Protein AF-K7R8P2-F1 (afdb_monomer_lite)

Foldseek 3Di:
DKWKDDPRQIWDWPKWWDDVQATAKTKTKFAPCSQVVRQVCQVVQHWMWMQDPVGTGTHTNDDADKDKDKDADPPRMIIIIIHHPQKDKDQDDDLVVVQVSLCVLLVHNQDPQQSVVQQVVQFTDMDSMTMGHRGHNVVRVVSVVVVVVVVVVVVPD

Secondary structure (DSSP, 8-state):
--EEEETTEEEEEEEEEEETTEEEEEEEEE-HHHHHHHHHHHHHT-EEEEEETTEEEEEE--SS-EEEEEEEPGGG-EEEEEEETT-EEESS--HHHHHHHHHHHHTS---HHHHHHHHHHHBPEEESSEEEPPPPHHHHHHHHHHHHHHHHHTT--

Radius of gyration: 18.62 Å; chains: 1; bounding box: 53×27×51 Å

Organism: NCBI:txid751945

pLDDT: mean 92.87, std 9.66, range [42.19, 98.31]

Structure (mmCIF, N/CA/C/O backbone):
data_AF-K7R8P2-F1
#
_entry.id   AF-K7R8P2-F1
#
loop_
_atom_site.group_PDB
_atom_site.id
_atom_site.type_symbol
_atom_site.label_atom_id
_atom_site.label_alt_id
_atom_site.label_comp_id
_atom_site.label_asym_id
_atom_site.label_entity_id
_atom_site.label_seq_id
_atom_site.pdbx_PDB_ins_code
_atom_site.Cartn_x
_atom_site.Cartn_y
_atom_site.Cartn_z
_atom_site.occupancy
_atom_site.B_iso_or_equiv
_atom_site.auth_seq_id
_atom_site.auth_comp_id
_atom_site.auth_asym_id
_atom_site.auth_atom_id
_atom_site.pdbx_PDB_model_num
ATOM 1 N N . MET A 1 1 ? 6.643 3.111 16.478 1.00 84.44 1 MET A N 1
ATOM 2 C CA . MET A 1 1 ? 5.221 2.707 16.396 1.00 84.44 1 MET A CA 1
ATOM 3 C C . MET A 1 1 ? 4.530 3.629 15.404 1.00 84.44 1 MET A C 1
ATOM 5 O O . MET A 1 1 ? 4.782 4.823 15.483 1.00 84.44 1 MET A O 1
ATOM 9 N N . VAL A 1 2 ? 3.733 3.102 14.468 1.00 95.50 2 VAL A N 1
ATOM 10 C CA . VAL A 1 2 ? 2.968 3.920 13.507 1.00 95.50 2 VAL A CA 1
ATOM 11 C C . VAL A 1 2 ? 1.486 3.849 13.861 1.00 95.50 2 VAL A C 1
ATOM 13 O O . VAL A 1 2 ? 1.006 2.773 14.209 1.00 95.50 2 VAL A O 1
ATOM 16 N N . ARG A 1 3 ? 0.758 4.966 13.791 1.00 97.12 3 ARG A N 1
ATOM 17 C CA . ARG A 1 3 ? -0.696 5.009 14.040 1.00 97.12 3 ARG A CA 1
ATOM 18 C C . ARG A 1 3 ? -1.427 5.780 12.952 1.00 97.12 3 ARG A C 1
ATOM 20 O O . ARG A 1 3 ? -0.838 6.656 12.325 1.00 97.12 3 ARG A O 1
ATOM 27 N N . ALA A 1 4 ? -2.703 5.473 12.765 1.00 97.00 4 ALA A N 1
ATOM 28 C CA . ALA A 1 4 ? -3.612 6.221 11.909 1.00 97.00 4 ALA A CA 1
ATOM 29 C C . ALA A 1 4 ? -4.747 6.805 12.754 1.00 97.00 4 ALA A C 1
ATOM 31 O O . ALA A 1 4 ? -5.223 6.132 13.671 1.00 97.00 4 ALA A O 1
ATOM 32 N N . ARG A 1 5 ? -5.185 8.028 12.431 1.00 97.25 5 ARG A N 1
ATOM 33 C CA . ARG A 1 5 ? -6.321 8.692 13.081 1.00 97.25 5 ARG A CA 1
ATOM 34 C C . ARG A 1 5 ? -7.298 9.289 12.080 1.00 97.25 5 ARG A C 1
ATOM 36 O O . ARG A 1 5 ? -6.881 9.963 11.136 1.00 97.25 5 ARG A O 1
ATOM 43 N N . PHE A 1 6 ? -8.582 9.120 12.374 1.00 96.12 6 PHE A N 1
ATOM 44 C CA . PHE A 1 6 ? -9.694 9.835 11.750 1.00 96.12 6 PHE A CA 1
ATOM 45 C C . PHE A 1 6 ? -10.717 10.213 12.823 1.00 96.12 6 PHE A C 1
ATOM 47 O O . PHE A 1 6 ? -11.110 9.351 13.597 1.00 96.12 6 PHE A O 1
ATOM 54 N N . GLU A 1 7 ? -11.106 11.489 12.913 1.00 94.31 7 GLU A N 1
ATOM 55 C CA . GLU A 1 7 ? -12.133 11.970 13.865 1.00 94.31 7 GLU A CA 1
ATOM 56 C C . GLU A 1 7 ? -11.939 11.508 15.329 1.00 94.31 7 GLU A C 1
ATOM 58 O O . GLU A 1 7 ? -12.888 11.259 16.062 1.00 94.31 7 GLU A O 1
ATOM 63 N N . GLY A 1 8 ? -10.687 11.370 15.781 1.00 93.00 8 GLY A N 1
ATOM 64 C CA . GLY A 1 8 ? -10.384 10.894 17.141 1.00 93.00 8 GLY A CA 1
ATOM 65 C C . GLY A 1 8 ? -10.333 9.374 17.300 1.00 93.00 8 GLY A C 1
ATOM 66 O O . GLY A 1 8 ? -9.811 8.899 18.303 1.00 93.00 8 GLY A O 1
ATOM 67 N N . LEU A 1 9 ? -10.777 8.614 16.299 1.00 96.12 9 LEU A N 1
ATOM 68 C CA . LEU A 1 9 ? -10.566 7.174 16.229 1.00 96.12 9 LEU A CA 1
ATOM 69 C C . LEU A 1 9 ? -9.115 6.880 15.861 1.00 96.12 9 LEU A C 1
ATOM 71 O O . LEU A 1 9 ? -8.638 7.363 14.835 1.00 96.12 9 LEU A O 1
ATOM 75 N N . GLU A 1 10 ? -8.434 6.065 16.665 1.00 96.31 10 GLU A N 1
ATOM 76 C CA . GLU A 1 10 ? -7.029 5.705 16.465 1.00 96.31 10 GLU A CA 1
ATOM 77 C C . GLU A 1 10 ? -6.831 4.190 16.360 1.00 96.31 10 GLU A C 1
ATOM 79 O O . GLU A 1 10 ? -7.432 3.411 17.102 1.00 96.31 10 GLU A O 1
ATOM 84 N N . ALA A 1 11 ? -5.953 3.773 15.448 1.00 97.38 11 ALA A N 1
ATOM 85 C CA . ALA A 1 11 ? -5.530 2.384 15.293 1.00 97.38 11 ALA A CA 1
ATOM 86 C C . ALA A 1 11 ? -4.016 2.290 15.054 1.00 97.38 11 ALA A C 1
ATOM 88 O O . ALA A 1 11 ? -3.397 3.199 14.490 1.00 97.38 11 ALA A O 1
ATOM 89 N N . LEU A 1 12 ? -3.417 1.173 15.469 1.00 97.62 12 LEU A N 1
ATOM 90 C CA . LEU A 1 12 ? -2.031 0.835 15.162 1.00 97.62 12 LEU A CA 1
ATOM 91 C C . LEU A 1 12 ? -1.913 0.517 13.670 1.00 97.62 12 LEU A C 1
ATOM 93 O O . LEU A 1 12 ? -2.749 -0.192 13.121 1.00 97.62 12 LEU A O 1
ATOM 97 N N . VAL A 1 13 ? -0.866 1.010 13.017 1.00 97.69 13 VAL A N 1
ATOM 98 C CA . VAL A 1 13 ? -0.569 0.679 11.621 1.00 97.69 13 VAL A CA 1
ATOM 99 C C . VAL A 1 13 ? 0.460 -0.443 11.590 1.00 97.69 13 VAL A C 1
ATOM 101 O O . VAL A 1 13 ? 1.618 -0.249 11.960 1.00 97.69 13 VAL A O 1
ATOM 104 N N . GLU A 1 14 ? 0.040 -1.605 11.100 1.00 97.12 14 GLU A N 1
ATOM 105 C CA . GLU A 1 14 ? 0.925 -2.745 10.861 1.00 97.12 14 GLU A CA 1
ATOM 106 C C . GLU A 1 14 ? 1.793 -2.542 9.619 1.00 97.12 14 GLU A C 1
ATOM 108 O O . GLU A 1 14 ? 2.951 -2.958 9.614 1.00 97.12 14 GLU A O 1
ATOM 113 N N . ALA A 1 15 ? 1.238 -1.911 8.579 1.00 97.69 15 ALA A N 1
ATOM 114 C CA . ALA A 1 15 ? 1.948 -1.557 7.355 1.00 97.69 15 ALA A CA 1
ATOM 115 C C . ALA A 1 15 ? 1.207 -0.466 6.561 1.00 97.69 15 ALA A C 1
ATOM 117 O O . ALA A 1 15 ? -0.020 -0.366 6.638 1.00 97.69 15 ALA A O 1
ATOM 118 N N . TYR A 1 16 ? 1.938 0.334 5.781 1.00 97.31 16 TYR A N 1
ATOM 119 C CA . TYR A 1 16 ? 1.361 1.309 4.8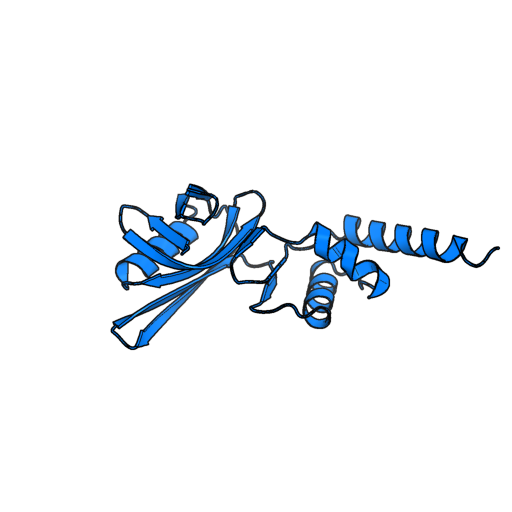46 1.00 97.31 16 TYR A CA 1
ATOM 120 C C . TYR A 1 16 ? 2.257 1.513 3.620 1.00 97.31 16 TYR A C 1
ATOM 122 O O . TYR A 1 16 ? 3.451 1.220 3.682 1.00 97.31 16 TYR A O 1
ATOM 130 N N . ALA A 1 17 ? 1.690 2.056 2.541 1.00 97.25 17 ALA A N 1
ATOM 131 C CA . ALA A 1 17 ? 2.457 2.568 1.406 1.00 97.25 17 ALA A CA 1
ATOM 132 C C . ALA A 1 17 ? 1.878 3.885 0.874 1.00 97.25 17 ALA A C 1
ATOM 134 O O . ALA A 1 17 ? 0.655 4.054 0.808 1.00 97.25 17 ALA A O 1
ATOM 135 N N . LEU A 1 18 ? 2.772 4.798 0.498 1.00 95.62 18 LEU A N 1
ATOM 136 C CA . LEU A 1 18 ? 2.497 6.119 -0.041 1.00 95.62 18 LEU A CA 1
ATOM 137 C C . LEU A 1 18 ? 3.086 6.256 -1.449 1.00 95.62 18 LEU A C 1
ATOM 139 O O . LEU A 1 18 ? 4.255 5.955 -1.674 1.00 95.62 18 LEU A O 1
ATOM 143 N N . GLU A 1 19 ? 2.292 6.785 -2.369 1.00 94.56 19 GLU A N 1
ATOM 144 C CA . GLU A 1 19 ? 2.750 7.253 -3.678 1.00 94.56 19 GLU A CA 1
ATOM 145 C C . GLU A 1 19 ? 2.619 8.773 -3.696 1.00 94.56 19 GLU A C 1
ATOM 147 O O . GLU A 1 19 ? 1.508 9.284 -3.597 1.00 94.56 19 GLU A O 1
ATOM 152 N N . GLU A 1 20 ? 3.738 9.500 -3.735 1.00 90.31 20 GLU A N 1
ATOM 153 C CA . GLU A 1 20 ? 3.738 10.975 -3.742 1.00 90.31 20 GLU A CA 1
ATOM 154 C C . GLU A 1 20 ? 2.869 11.591 -2.616 1.00 90.31 20 GLU A C 1
ATOM 156 O O . GLU A 1 20 ? 2.156 12.576 -2.793 1.00 90.31 20 GLU A O 1
ATOM 161 N N . GLY A 1 21 ? 2.884 10.974 -1.425 1.00 88.75 21 GLY A N 1
ATOM 162 C CA . GLY A 1 21 ? 2.076 11.391 -0.267 1.00 88.75 21 GLY A CA 1
ATOM 163 C C . GLY A 1 21 ? 0.635 10.856 -0.239 1.00 88.75 21 GLY A C 1
ATOM 164 O O . GLY A 1 21 ? -0.063 11.029 0.764 1.00 88.75 21 GLY A O 1
ATOM 165 N N . ARG A 1 22 ? 0.193 10.150 -1.285 1.00 93.25 22 ARG A N 1
ATOM 166 C CA . ARG A 1 22 ? -1.118 9.494 -1.371 1.00 93.25 22 ARG A CA 1
ATOM 167 C C . ARG A 1 22 ? -1.106 8.102 -0.747 1.00 93.25 22 ARG A C 1
ATOM 169 O O . ARG A 1 22 ? -0.279 7.273 -1.104 1.00 93.25 22 ARG A O 1
ATOM 176 N N . LEU A 1 23 ? -2.065 7.800 0.128 1.00 96.06 23 LEU A N 1
ATOM 177 C CA . LEU A 1 23 ? -2.169 6.504 0.810 1.00 96.06 23 LEU A CA 1
ATOM 178 C C . LEU A 1 23 ? -2.779 5.419 -0.075 1.00 96.06 23 LEU A C 1
ATOM 180 O O . LEU A 1 23 ? -4.003 5.302 -0.169 1.00 96.06 23 LEU A O 1
ATOM 184 N N . VAL A 1 24 ? -1.921 4.585 -0.666 1.00 96.88 24 VAL A N 1
ATOM 185 C CA . VAL A 1 24 ? -2.328 3.521 -1.598 1.00 96.88 24 VAL A CA 1
ATOM 186 C C . VAL A 1 24 ? -2.498 2.151 -0.937 1.00 96.88 24 VAL A C 1
ATOM 188 O O . VAL A 1 24 ? -3.213 1.299 -1.468 1.00 96.88 24 VAL A O 1
ATOM 191 N N . PHE A 1 25 ? -1.905 1.948 0.241 1.00 97.56 25 PHE A N 1
ATOM 192 C CA . PHE A 1 25 ? -2.073 0.745 1.057 1.00 97.56 25 PHE A CA 1
ATOM 193 C C . PHE A 1 25 ? -2.079 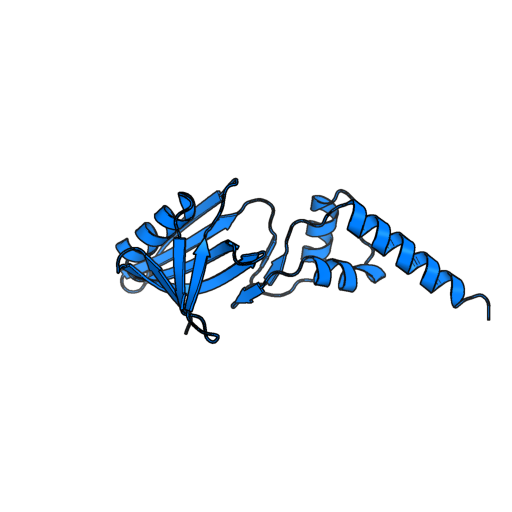1.080 2.540 1.00 97.56 25 PHE A C 1
ATOM 195 O O . PHE A 1 25 ? -1.283 1.898 3.003 1.00 97.56 25 PHE A O 1
ATOM 202 N N . LEU A 1 26 ? -2.947 0.406 3.287 1.00 97.31 26 LEU A N 1
ATOM 203 C CA . LEU A 1 26 ? -3.078 0.575 4.723 1.00 97.31 26 LEU A CA 1
ATOM 204 C C . LEU A 1 26 ? -3.469 -0.751 5.384 1.00 97.31 26 LEU A C 1
ATOM 206 O O . LEU A 1 26 ? -4.450 -1.376 4.995 1.00 97.31 26 LEU A O 1
ATOM 210 N N . SER A 1 27 ? -2.727 -1.151 6.412 1.00 97.88 27 SER A N 1
ATOM 211 C CA . SER A 1 27 ? -3.006 -2.309 7.263 1.00 97.88 27 SER A CA 1
ATOM 212 C C . SER A 1 27 ? -3.022 -1.862 8.724 1.00 97.88 27 SER A C 1
ATOM 214 O O . SER A 1 27 ? -2.025 -1.329 9.210 1.00 97.88 27 SER A O 1
ATOM 216 N N . LEU A 1 28 ? -4.140 -2.071 9.420 1.00 97.56 28 LEU A N 1
ATOM 217 C CA . LEU A 1 28 ? -4.434 -1.496 10.737 1.00 97.56 28 LEU A CA 1
ATOM 218 C C . LEU A 1 28 ? -4.881 -2.544 11.741 1.00 97.56 28 LEU A C 1
ATOM 220 O O . LEU A 1 28 ? -5.699 -3.391 11.399 1.00 97.56 28 LEU A O 1
ATOM 224 N N . VAL A 1 29 ? -4.459 -2.407 12.993 1.00 97.88 29 VAL A N 1
ATOM 225 C CA . VAL A 1 29 ? -4.965 -3.189 14.123 1.00 97.88 29 VAL A CA 1
ATOM 226 C C . VAL A 1 29 ? -5.485 -2.254 15.210 1.00 97.88 29 VAL A C 1
ATOM 228 O O . VAL A 1 29 ? -4.823 -1.288 15.586 1.00 97.88 29 VAL A O 1
ATOM 231 N N . GLY A 1 30 ? -6.679 -2.523 15.729 1.00 97.38 30 GLY A N 1
ATOM 232 C CA . GLY A 1 30 ? -7.265 -1.715 16.797 1.00 97.38 30 GLY A CA 1
ATOM 233 C C . GLY A 1 30 ? -8.702 -2.104 17.135 1.00 97.38 30 GLY A C 1
ATOM 234 O O . GLY A 1 30 ? -9.180 -3.144 16.672 1.00 97.38 30 GLY A O 1
ATOM 235 N N . PRO A 1 31 ? -9.404 -1.276 17.931 1.00 96.75 31 PRO A N 1
ATOM 236 C CA . PRO A 1 31 ? -10.835 -1.429 18.166 1.00 96.75 31 PRO A CA 1
ATOM 237 C C . PRO A 1 31 ? -11.616 -1.466 16.849 1.00 96.75 31 PRO A C 1
ATOM 239 O O . PRO A 1 31 ? -11.248 -0.805 15.870 1.00 96.75 31 PRO A O 1
ATOM 242 N N . ARG A 1 32 ? -12.712 -2.228 16.827 1.00 96.81 32 ARG A N 1
ATOM 243 C CA . ARG A 1 32 ? -13.538 -2.449 15.632 1.00 96.81 32 ARG A CA 1
ATOM 244 C C . ARG A 1 32 ? -13.971 -1.139 14.980 1.00 96.81 32 ARG A C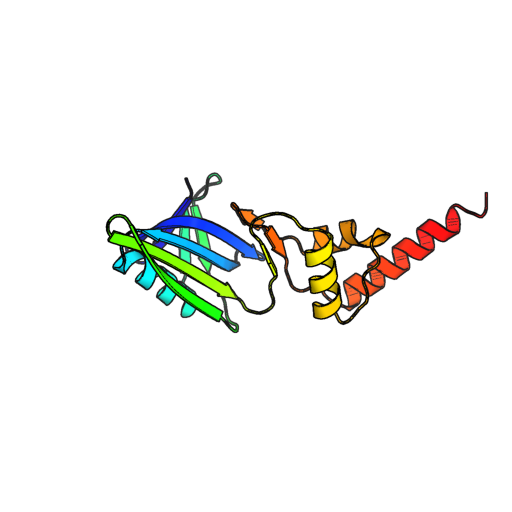 1
ATOM 246 O O . ARG A 1 32 ? -13.883 -1.000 13.760 1.00 96.81 32 ARG A O 1
ATOM 253 N N . GLU A 1 33 ? -14.443 -0.201 15.787 1.00 96.62 33 GLU A N 1
ATOM 254 C CA . GLU A 1 33 ? -14.966 1.095 15.366 1.00 96.62 33 GLU A CA 1
ATOM 255 C C . GLU A 1 33 ? -13.861 1.925 14.720 1.00 96.62 33 GLU A C 1
ATOM 257 O O . GLU A 1 33 ? -14.064 2.479 13.642 1.00 96.62 33 GLU A O 1
ATOM 262 N N . ALA A 1 34 ? -12.666 1.931 15.317 1.00 97.44 34 ALA A N 1
ATOM 263 C CA . ALA A 1 34 ? -11.532 2.673 14.791 1.00 97.44 34 ALA A CA 1
ATOM 264 C C . ALA A 1 34 ? -11.046 2.114 13.452 1.00 97.44 34 ALA A C 1
ATOM 266 O O . ALA A 1 34 ? -10.904 2.859 12.484 1.00 97.44 34 ALA A O 1
ATOM 267 N N . VAL A 1 35 ? -10.869 0.793 13.359 1.00 97.94 35 VAL A N 1
ATOM 268 C CA . VAL A 1 35 ? -10.446 0.140 12.112 1.00 97.94 35 VAL A CA 1
ATOM 269 C C . VAL A 1 35 ? -11.467 0.378 10.999 1.00 97.94 35 VAL A C 1
ATOM 271 O O . VAL A 1 35 ? -11.094 0.767 9.892 1.00 97.94 35 VAL A O 1
ATOM 274 N N . ARG A 1 36 ? -12.763 0.188 11.279 1.00 97.00 36 ARG A N 1
ATOM 275 C CA . ARG A 1 36 ? -13.818 0.389 10.276 1.00 97.00 36 ARG A CA 1
ATOM 276 C C . ARG A 1 36 ? -13.972 1.854 9.884 1.00 97.00 36 ARG A C 1
ATOM 278 O O . ARG A 1 36 ? -14.126 2.123 8.697 1.00 97.00 36 ARG A O 1
ATOM 285 N N . GLY A 1 37 ? -13.915 2.777 10.842 1.00 96.50 37 GLY A N 1
ATOM 286 C CA . GLY A 1 37 ? -14.010 4.215 10.593 1.00 96.50 37 GLY A CA 1
ATOM 287 C C . GLY A 1 37 ? -12.872 4.712 9.708 1.00 96.50 37 GLY A C 1
ATOM 288 O O . GLY A 1 37 ? -13.123 5.326 8.674 1.00 96.50 37 GLY A O 1
ATOM 289 N N . ILE A 1 38 ? -11.629 4.349 10.040 1.00 97.44 38 ILE A N 1
ATOM 290 C CA . ILE A 1 38 ? -10.451 4.747 9.260 1.00 97.44 38 ILE A CA 1
ATOM 291 C C . ILE A 1 38 ? -10.482 4.131 7.854 1.00 97.44 38 ILE A C 1
ATOM 293 O O . ILE A 1 38 ? -10.235 4.839 6.878 1.00 97.44 38 ILE A O 1
ATOM 297 N N . LEU A 1 39 ? -10.821 2.842 7.709 1.00 96.88 39 LEU A N 1
ATOM 298 C CA . LEU A 1 39 ? -10.930 2.220 6.383 1.00 96.88 39 LEU A CA 1
ATOM 299 C C . LEU A 1 39 ? -12.069 2.809 5.546 1.00 96.88 39 LEU A C 1
ATOM 301 O O . LEU A 1 39 ? -11.910 2.958 4.337 1.00 96.88 39 LEU A O 1
ATOM 305 N N . ALA A 1 40 ? -13.200 3.159 6.161 1.00 95.19 40 ALA A N 1
ATOM 306 C CA . ALA A 1 40 ? -14.308 3.803 5.465 1.00 95.19 40 ALA A CA 1
ATOM 307 C C . ALA A 1 40 ? -13.931 5.214 4.993 1.00 95.19 40 ALA A C 1
ATOM 309 O O . ALA A 1 40 ? -14.197 5.556 3.842 1.00 95.19 40 ALA A O 1
ATOM 310 N N . ALA A 1 41 ? -13.272 6.004 5.843 1.00 94.62 41 ALA A N 1
ATOM 311 C CA . ALA A 1 41 ? -12.739 7.318 5.491 1.00 94.62 41 ALA A CA 1
ATOM 312 C C . ALA A 1 41 ? -11.722 7.205 4.341 1.00 94.62 41 ALA A C 1
ATOM 314 O O . ALA A 1 41 ? -11.857 7.854 3.302 1.00 94.62 41 ALA A O 1
ATOM 315 N N . TRP A 1 42 ? -10.769 6.277 4.455 1.00 95.12 42 TRP A N 1
ATOM 316 C CA . TRP A 1 42 ? -9.835 5.968 3.376 1.00 95.12 42 TRP A CA 1
ATOM 317 C C . TRP A 1 42 ? -10.559 5.568 2.080 1.00 95.12 42 TRP A C 1
ATOM 319 O O . TRP A 1 42 ? -10.236 6.083 1.009 1.00 95.12 42 TRP A O 1
ATOM 329 N N . ALA A 1 43 ? -11.570 4.698 2.138 1.00 92.75 43 ALA A N 1
ATOM 330 C CA . ALA A 1 43 ? -12.314 4.267 0.955 1.00 92.75 43 ALA A CA 1
ATOM 331 C C . ALA A 1 43 ? -13.018 5.447 0.264 1.00 92.75 43 ALA A C 1
ATOM 333 O O . ALA A 1 43 ? -12.952 5.562 -0.962 1.00 92.75 43 ALA A O 1
ATOM 334 N N . LYS A 1 44 ? -13.598 6.361 1.051 1.00 92.25 44 LYS A N 1
ATOM 335 C CA . LYS A 1 44 ? -14.299 7.565 0.583 1.00 92.25 44 LYS A CA 1
ATOM 336 C C . LYS A 1 44 ? -13.394 8.651 0.000 1.00 92.25 44 LYS A C 1
ATOM 338 O O . LYS A 1 44 ? -13.907 9.547 -0.654 1.00 92.25 44 LYS A O 1
ATOM 343 N N . GLY A 1 45 ? -12.075 8.566 0.181 1.00 92.19 45 GLY A N 1
ATOM 344 C CA . GLY A 1 45 ? -11.192 9.652 -0.253 1.00 92.19 45 GLY A CA 1
ATOM 345 C C . GLY A 1 45 ? -11.047 10.754 0.791 1.00 92.19 45 GLY A C 1
ATOM 346 O O . GLY A 1 45 ? -10.806 11.894 0.424 1.00 92.19 45 GLY A O 1
ATOM 347 N N . GLU A 1 46 ? -11.201 10.442 2.075 1.00 93.25 46 GLU A N 1
ATOM 348 C CA . GLU A 1 46 ? -10.950 11.395 3.157 1.00 93.25 46 GLU A CA 1
ATOM 349 C C . GLU A 1 46 ? -9.449 11.509 3.463 1.00 93.25 46 GLU A C 1
ATOM 351 O O . GLU A 1 46 ? -8.634 10.660 3.075 1.00 93.25 46 GLU A O 1
ATOM 356 N N . SER A 1 47 ? -9.078 12.565 4.188 1.00 94.31 47 SER A N 1
ATOM 357 C CA . SER A 1 47 ? -7.721 12.736 4.713 1.00 94.31 47 SER A CA 1
ATOM 358 C C . SER A 1 47 ? -7.551 12.023 6.051 1.00 94.31 47 SER A C 1
ATOM 360 O O . SER A 1 47 ? -8.377 12.148 6.953 1.00 94.31 47 SER A O 1
ATOM 362 N N . LEU A 1 48 ? -6.436 11.315 6.196 1.00 95.56 48 LEU A N 1
ATOM 363 C CA . LEU A 1 48 ? -6.050 10.614 7.413 1.00 95.56 48 LEU A CA 1
ATOM 364 C C . LEU A 1 48 ? -4.756 11.189 7.979 1.00 95.56 48 LEU A C 1
ATOM 366 O O . LEU A 1 48 ? -3.852 11.584 7.242 1.00 95.56 48 LEU A O 1
ATOM 370 N N . SER A 1 49 ? -4.643 11.169 9.301 1.00 96.25 49 SER A N 1
ATOM 371 C CA . SER A 1 49 ? -3.399 11.489 9.999 1.00 96.25 49 SER A CA 1
ATOM 372 C C . SER A 1 49 ? -2.614 10.207 10.258 1.00 96.25 49 SER A C 1
ATOM 374 O O . SER A 1 49 ? -3.081 9.343 10.996 1.00 96.25 49 SER A O 1
ATOM 376 N N . LEU A 1 50 ? -1.424 10.087 9.668 1.00 96.56 50 LEU A N 1
ATOM 377 C CA . LEU A 1 50 ? -0.470 9.005 9.902 1.00 96.56 50 LEU A CA 1
ATOM 378 C C . LEU A 1 50 ? 0.671 9.501 10.792 1.00 96.56 50 LEU A C 1
ATOM 380 O O . LEU A 1 50 ? 1.475 10.343 10.398 1.00 96.56 50 LEU A O 1
ATOM 384 N N . TYR A 1 51 ? 0.764 8.953 11.994 1.00 95.69 51 TYR A N 1
ATOM 385 C CA . TYR A 1 51 ? 1.828 9.243 12.948 1.00 95.69 51 TYR A CA 1
ATOM 386 C C . TYR A 1 51 ? 2.982 8.289 12.665 1.00 95.69 51 TYR A C 1
ATOM 388 O O . TYR A 1 51 ? 2.932 7.126 13.060 1.00 95.69 51 TYR A O 1
ATOM 396 N N . THR A 1 52 ? 3.987 8.752 11.926 1.00 93.38 52 THR A N 1
ATOM 397 C CA . THR A 1 52 ? 5.141 7.945 11.498 1.00 93.38 52 THR A CA 1
ATOM 398 C C . THR A 1 52 ? 6.380 8.255 12.351 1.00 93.38 52 THR A C 1
ATOM 400 O O . THR A 1 52 ? 6.413 9.294 13.010 1.00 93.38 52 THR A O 1
ATOM 403 N N . PRO A 1 53 ? 7.446 7.428 12.313 1.00 89.44 53 PRO A N 1
ATOM 404 C CA . PRO A 1 53 ? 8.720 7.759 12.957 1.00 89.44 53 PRO A CA 1
ATOM 405 C C . PRO A 1 53 ? 9.342 9.075 12.473 1.00 89.44 53 PRO A C 1
ATOM 407 O O . PRO A 1 53 ? 10.108 9.684 13.206 1.00 89.44 53 PRO A O 1
ATOM 410 N N . ARG A 1 54 ? 9.011 9.518 11.251 1.00 89.62 54 ARG A N 1
ATOM 411 C CA . ARG A 1 54 ? 9.480 10.785 10.666 1.00 89.62 54 ARG A CA 1
ATOM 412 C C . ARG A 1 54 ? 8.572 11.976 11.004 1.00 89.62 54 ARG A C 1
ATOM 414 O O . ARG A 1 54 ? 8.807 13.072 10.513 1.00 89.62 54 ARG A O 1
ATOM 421 N N . GLY A 1 55 ? 7.528 11.763 11.806 1.00 92.56 55 GLY A N 1
ATOM 422 C CA . GLY A 1 55 ? 6.546 12.775 12.183 1.00 92.56 55 GLY A CA 1
ATOM 423 C C . GLY A 1 55 ? 5.145 12.509 11.632 1.00 92.56 55 GLY A C 1
ATOM 424 O O . GLY A 1 55 ? 4.841 11.440 11.088 1.00 92.56 55 GLY A O 1
ATOM 425 N N . LEU A 1 56 ? 4.273 13.499 11.816 1.00 94.00 56 LEU A N 1
ATOM 426 C CA . LEU A 1 56 ? 2.885 13.463 11.369 1.00 94.00 56 LEU A CA 1
ATOM 427 C C . LEU A 1 56 ? 2.801 13.707 9.858 1.00 94.00 56 LEU A C 1
ATOM 429 O O . LEU A 1 56 ? 3.209 14.759 9.372 1.00 94.00 56 LEU A O 1
ATOM 433 N N . LYS A 1 57 ? 2.198 12.766 9.134 1.00 93.62 57 LYS A N 1
ATOM 434 C CA . LYS A 1 57 ? 1.835 12.916 7.724 1.00 93.62 57 LYS A CA 1
ATOM 435 C C . LYS A 1 57 ? 0.323 13.006 7.587 1.00 93.62 57 LYS A C 1
ATOM 437 O O . LYS A 1 57 ? -0.395 12.166 8.125 1.00 93.62 57 LYS A O 1
ATOM 442 N N . ARG A 1 58 ? -0.167 13.989 6.833 1.00 93.44 58 ARG A N 1
ATOM 443 C CA . ARG A 1 58 ? -1.545 13.966 6.330 1.00 93.44 58 ARG A CA 1
ATOM 444 C C . ARG A 1 58 ? -1.535 13.244 4.998 1.00 93.44 58 ARG A C 1
ATOM 446 O O . ARG A 1 58 ? -0.878 13.699 4.069 1.00 93.44 58 ARG A O 1
ATOM 453 N N . ALA A 1 59 ? -2.224 12.116 4.938 1.00 91.31 59 ALA A N 1
ATOM 454 C CA . ALA A 1 59 ? -2.298 11.299 3.744 1.00 91.31 59 ALA A CA 1
ATOM 455 C C . ALA A 1 59 ? -3.746 11.235 3.272 1.00 91.31 59 ALA A C 1
ATOM 457 O O . ALA A 1 59 ? -4.652 10.859 4.016 1.00 91.31 59 ALA A O 1
ATOM 458 N N . TRP A 1 60 ? -3.950 11.610 2.021 1.00 90.19 60 TRP A N 1
ATOM 459 C CA . TRP A 1 60 ? -5.214 11.448 1.322 1.00 90.19 60 TRP A CA 1
ATOM 460 C C . TRP A 1 60 ? -5.144 10.175 0.483 1.00 90.19 60 TRP A C 1
ATOM 462 O O . TRP A 1 60 ? -4.084 9.841 -0.038 1.00 90.19 60 TRP A O 1
ATOM 472 N N . SER A 1 61 ? -6.238 9.430 0.355 1.00 84.81 61 SER A N 1
ATOM 473 C CA . SER A 1 61 ? -6.231 8.184 -0.426 1.00 84.81 61 SER A CA 1
ATOM 474 C C . SER A 1 61 ? -6.483 8.391 -1.920 1.00 84.81 61 SER A C 1
ATOM 476 O O . SER A 1 61 ? -6.224 7.502 -2.724 1.00 84.81 61 SER A O 1
ATOM 478 N N . GLY A 1 62 ? -6.952 9.565 -2.339 1.00 83.25 62 GLY A N 1
ATOM 479 C CA . GLY A 1 62 ? -7.197 9.827 -3.752 1.00 83.25 62 GLY A CA 1
ATOM 480 C C . GLY A 1 62 ? -8.383 9.076 -4.348 1.00 83.25 62 GLY A C 1
ATOM 481 O O . GLY A 1 62 ? -9.137 8.367 -3.672 1.00 83.25 62 GLY A O 1
ATOM 482 N N . TRP A 1 63 ? -8.520 9.222 -5.661 1.00 82.50 63 TRP A N 1
ATOM 483 C CA . TRP A 1 63 ? -9.510 8.520 -6.475 1.00 82.50 63 TRP A CA 1
ATOM 484 C C . TRP A 1 63 ? -8.946 7.198 -7.021 1.00 82.50 63 TRP A C 1
ATOM 486 O O . TRP A 1 63 ? -7.732 6.984 -7.059 1.00 82.50 63 TRP A O 1
ATOM 496 N N . GLY A 1 64 ? -9.833 6.295 -7.443 1.00 85.12 64 GLY A N 1
ATOM 497 C CA . GLY A 1 64 ? -9.470 5.024 -8.076 1.00 85.12 64 GLY A CA 1
ATOM 498 C C . GLY A 1 64 ? -10.173 3.814 -7.468 1.00 85.12 64 GLY A C 1
ATOM 499 O O . GLY A 1 64 ? -10.881 3.912 -6.465 1.00 85.12 64 GLY A O 1
ATOM 500 N N . ARG A 1 65 ? -9.977 2.646 -8.090 1.00 93.06 65 ARG A N 1
ATOM 501 C CA . ARG A 1 65 ? -10.573 1.391 -7.623 1.00 93.06 65 ARG A CA 1
ATOM 502 C C . ARG A 1 65 ? -9.864 0.914 -6.356 1.00 93.06 65 ARG A C 1
ATOM 504 O O . ARG A 1 65 ? -8.652 0.699 -6.357 1.00 93.06 65 ARG A O 1
ATOM 511 N N . LYS A 1 66 ? -10.641 0.714 -5.295 1.00 94.12 66 LYS A N 1
ATOM 512 C CA . LYS A 1 66 ? -10.170 0.322 -3.963 1.00 94.12 66 LYS A CA 1
ATOM 513 C C . LYS A 1 66 ? -10.821 -0.985 -3.533 1.00 94.12 66 LYS A C 1
ATOM 515 O O . LYS A 1 66 ? -11.944 -1.291 -3.928 1.00 94.12 66 LYS A O 1
ATOM 520 N N . THR A 1 67 ? -10.117 -1.740 -2.701 1.00 95.19 67 THR A N 1
ATOM 521 C CA . THR A 1 67 ? -10.668 -2.899 -1.988 1.00 95.19 67 THR A CA 1
ATOM 522 C C . THR A 1 67 ? -10.269 -2.810 -0.527 1.00 95.19 67 THR A C 1
ATOM 524 O O . THR A 1 67 ? -9.175 -2.334 -0.222 1.00 95.19 67 THR A O 1
ATOM 527 N N . PHE A 1 68 ? -11.143 -3.254 0.370 1.00 95.38 68 PHE A N 1
ATOM 528 C CA . PHE A 1 68 ? -10.810 -3.373 1.780 1.00 95.38 68 PHE A CA 1
ATOM 529 C C . PHE A 1 68 ? -11.508 -4.577 2.405 1.00 95.38 68 PHE A C 1
ATOM 531 O O . PHE A 1 68 ? -12.551 -5.023 1.928 1.00 95.38 68 PHE A O 1
ATOM 538 N N . ALA A 1 69 ? -10.917 -5.097 3.471 1.00 95.75 69 ALA A N 1
ATOM 539 C CA . ALA A 1 69 ? -11.450 -6.202 4.248 1.00 95.75 69 ALA A CA 1
ATOM 540 C C . ALA A 1 69 ? -11.110 -6.005 5.724 1.00 95.75 69 ALA A C 1
ATOM 542 O O . ALA A 1 69 ? -10.142 -5.326 6.068 1.00 95.75 69 ALA A O 1
ATOM 543 N N . THR A 1 70 ? -11.904 -6.621 6.594 1.00 96.75 70 THR A N 1
ATOM 544 C CA . THR A 1 70 ? -11.641 -6.647 8.033 1.00 96.75 70 THR A CA 1
ATOM 545 C C . THR A 1 70 ? -11.837 -8.048 8.573 1.00 96.75 70 THR A C 1
ATOM 547 O O . THR A 1 70 ? -12.800 -8.711 8.193 1.00 96.75 70 THR A O 1
ATOM 550 N N . THR A 1 71 ? -10.997 -8.452 9.515 1.00 97.12 71 THR A N 1
ATOM 551 C CA . THR A 1 71 ? -11.141 -9.695 10.270 1.00 97.12 71 THR A CA 1
ATOM 552 C C . THR A 1 71 ? -11.032 -9.420 11.768 1.00 97.12 71 THR A C 1
ATOM 554 O O . THR A 1 71 ? -10.416 -8.437 12.187 1.00 97.12 71 THR A O 1
ATOM 557 N N . ARG A 1 72 ? -11.672 -10.259 12.583 1.00 97.00 72 ARG A N 1
ATOM 558 C CA . ARG A 1 72 ? -11.547 -10.207 14.043 1.00 97.00 72 ARG A CA 1
ATOM 559 C C . ARG A 1 72 ? -10.300 -10.989 14.455 1.00 97.00 72 ARG A C 1
ATOM 561 O O . ARG A 1 72 ? -10.060 -12.070 13.928 1.00 97.00 72 ARG A O 1
ATOM 568 N N . LEU A 1 73 ? -9.538 -10.445 15.395 1.00 94.62 73 LEU A N 1
ATOM 569 C CA . LEU A 1 73 ? -8.388 -11.097 16.014 1.00 94.62 73 LEU A CA 1
ATOM 570 C C . LEU A 1 73 ? -8.744 -11.630 17.409 1.00 94.62 73 LEU A C 1
ATOM 572 O O . LEU A 1 73 ? -9.777 -11.279 17.997 1.00 94.62 73 LEU A O 1
ATOM 576 N N . GLU A 1 74 ? -7.851 -12.450 17.959 1.00 89.25 74 GLU A N 1
ATOM 577 C CA . GLU A 1 74 ? -7.869 -12.804 19.378 1.00 89.25 74 GLU A CA 1
ATOM 578 C C . GLU A 1 74 ? -7.782 -11.546 20.261 1.00 89.25 74 GLU A C 1
ATOM 580 O O . GLU A 1 74 ? -7.265 -10.502 19.857 1.00 89.25 74 GLU A O 1
ATOM 585 N N . GLY A 1 75 ? -8.368 -11.605 21.460 1.00 87.56 75 GLY A N 1
ATOM 586 C CA . GLY A 1 75 ? -8.421 -10.453 22.370 1.00 87.56 75 GLY A CA 1
ATOM 587 C C . GLY A 1 75 ? -9.420 -9.355 21.977 1.00 87.56 75 GLY A C 1
ATOM 588 O O . GLY A 1 75 ? -9.426 -8.290 22.584 1.00 87.56 75 GLY A O 1
ATOM 589 N N . GLY A 1 76 ? -10.284 -9.586 20.979 1.00 90.50 76 GLY A N 1
ATOM 590 C CA . GLY A 1 76 ? -11.371 -8.660 20.622 1.00 90.50 76 GLY A CA 1
ATOM 591 C C . GLY A 1 76 ? -10.960 -7.488 19.725 1.00 90.50 76 GLY A C 1
ATOM 592 O O . GLY A 1 76 ? -11.802 -6.651 19.401 1.00 90.50 76 GLY A O 1
ATOM 593 N N . LEU A 1 77 ? -9.702 -7.447 19.282 1.00 96.12 77 LEU A N 1
ATOM 594 C CA . LEU A 1 77 ? -9.228 -6.479 18.297 1.00 96.12 77 LEU A CA 1
ATOM 595 C C . LEU A 1 77 ? -9.680 -6.852 16.883 1.00 96.12 77 LEU A C 1
ATOM 597 O O . LEU A 1 77 ? -10.113 -7.970 16.602 1.00 96.12 77 LEU A O 1
ATOM 601 N N . HIS A 1 78 ? -9.567 -5.895 15.972 1.00 97.81 78 HIS A N 1
ATOM 602 C CA . HIS A 1 78 ? -9.805 -6.089 14.552 1.00 97.81 78 HIS A CA 1
ATOM 603 C C . HIS A 1 78 ? -8.546 -5.768 13.759 1.00 97.81 78 HIS A C 1
ATOM 605 O O . HIS A 1 78 ? -7.834 -4.816 14.074 1.00 97.81 78 HIS A O 1
ATOM 611 N N . HIS A 1 79 ? -8.312 -6.541 12.702 1.00 98.12 79 HIS A N 1
ATOM 612 C CA . HIS A 1 79 ? -7.352 -6.221 11.655 1.00 98.12 79 HIS A CA 1
ATOM 613 C C . HIS A 1 79 ? -8.110 -5.779 10.410 1.00 98.12 79 HIS A C 1
ATOM 615 O O . HIS A 1 79 ? -9.089 -6.411 10.012 1.00 98.12 79 HIS A O 1
ATOM 621 N N . GLY A 1 80 ? -7.684 -4.678 9.810 1.00 97.94 80 GLY A N 1
ATOM 622 C CA . GLY A 1 80 ? -8.267 -4.142 8.593 1.00 97.94 80 GLY A CA 1
ATOM 623 C C . GLY A 1 80 ? -7.200 -3.853 7.556 1.00 97.94 80 GLY A C 1
ATOM 624 O O . GLY A 1 80 ? -6.147 -3.317 7.888 1.00 97.94 80 GLY A O 1
ATOM 625 N N . ILE A 1 81 ? -7.486 -4.179 6.300 1.00 97.81 81 ILE A N 1
ATOM 626 C CA . ILE A 1 81 ? -6.602 -3.906 5.167 1.00 97.81 81 ILE A CA 1
ATOM 627 C C . ILE A 1 81 ? -7.389 -3.127 4.120 1.00 97.81 81 ILE A C 1
ATOM 629 O O . ILE A 1 81 ? -8.482 -3.545 3.747 1.00 97.81 81 ILE A O 1
A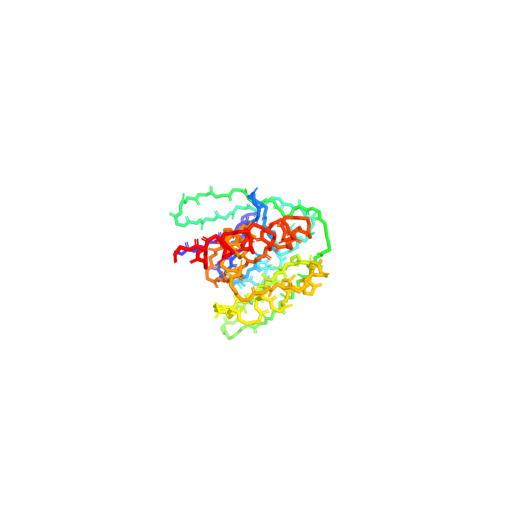TOM 633 N N . GLY A 1 82 ? -6.821 -2.032 3.623 1.00 97.12 82 GLY A N 1
ATOM 634 C CA . GLY A 1 82 ? -7.289 -1.276 2.465 1.00 97.12 82 GLY A CA 1
ATOM 635 C C . GLY A 1 82 ? -6.173 -1.145 1.433 1.00 97.12 82 GLY A C 1
ATOM 636 O O . GLY A 1 82 ? -5.023 -0.895 1.790 1.00 97.12 82 GLY A O 1
ATOM 637 N N . ARG A 1 83 ? -6.490 -1.339 0.150 1.00 96.69 83 ARG A N 1
ATOM 638 C CA . ARG A 1 83 ? -5.515 -1.213 -0.943 1.00 96.69 83 ARG A CA 1
ATOM 639 C C . ARG A 1 83 ? -6.117 -0.693 -2.242 1.00 96.69 83 ARG A C 1
ATOM 641 O O . ARG A 1 83 ? -7.238 -1.068 -2.611 1.00 96.69 83 ARG A O 1
ATOM 648 N N . HIS A 1 84 ? -5.349 0.121 -2.957 1.00 95.94 84 HIS A N 1
ATOM 649 C CA . HIS A 1 84 ? -5.627 0.457 -4.348 1.00 95.94 84 HIS A CA 1
ATOM 650 C C . HIS A 1 84 ? -5.369 -0.744 -5.256 1.00 95.94 84 HIS A C 1
ATOM 652 O O . HIS A 1 84 ? -4.432 -1.518 -5.059 1.00 95.94 84 HIS A O 1
ATOM 658 N N . VAL A 1 85 ? -6.209 -0.888 -6.276 1.00 9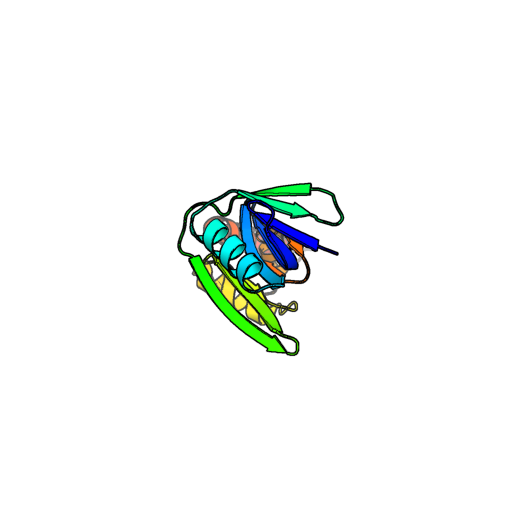3.44 85 VAL A N 1
ATOM 659 C CA . VAL A 1 85 ? -5.986 -1.849 -7.358 1.00 93.44 85 VAL A CA 1
ATOM 660 C C . VAL A 1 85 ? -4.967 -1.267 -8.337 1.00 93.44 85 VAL A C 1
ATOM 662 O O . VAL A 1 85 ? -4.995 -0.072 -8.617 1.00 93.44 85 VAL A O 1
ATOM 665 N N . GLY A 1 86 ? -4.093 -2.119 -8.874 1.00 92.81 86 GLY A N 1
ATOM 666 C CA . GLY A 1 86 ? -3.059 -1.724 -9.839 1.00 92.81 86 GLY A CA 1
ATOM 667 C C . GLY A 1 86 ? -1.665 -1.552 -9.238 1.00 92.81 86 GLY A C 1
ATOM 668 O O . GLY A 1 86 ? -0.726 -1.313 -9.985 1.00 92.81 86 GLY A O 1
ATOM 669 N N . TYR A 1 87 ? -1.529 -1.734 -7.926 1.00 96.25 87 TYR A N 1
ATOM 670 C CA . TYR A 1 87 ? -0.257 -1.733 -7.207 1.00 96.25 87 TYR A CA 1
ATOM 671 C C . TYR A 1 87 ? 0.142 -3.150 -6.809 1.00 96.25 87 TYR A C 1
ATOM 673 O O . TYR A 1 87 ? -0.718 -4.018 -6.611 1.00 96.25 87 TYR A O 1
ATOM 681 N N . TYR A 1 88 ? 1.443 -3.362 -6.657 1.00 97.88 88 TYR A N 1
ATOM 682 C CA . TYR A 1 88 ? 1.984 -4.564 -6.041 1.00 97.88 88 TYR A CA 1
ATOM 683 C C . TYR A 1 88 ? 2.200 -4.329 -4.554 1.00 97.88 88 TYR A C 1
ATOM 685 O O . TYR A 1 88 ? 2.752 -3.299 -4.174 1.00 97.88 88 TYR A O 1
ATOM 693 N N . PHE A 1 89 ? 1.803 -5.299 -3.731 1.00 97.38 89 PHE A N 1
ATOM 694 C CA . PHE A 1 89 ? 2.078 -5.297 -2.299 1.00 97.38 89 PHE A CA 1
ATOM 695 C C . PHE A 1 89 ? 2.516 -6.689 -1.855 1.00 97.38 89 PHE A C 1
ATOM 697 O O . PHE A 1 89 ? 1.806 -7.662 -2.117 1.00 97.38 89 PHE A O 1
ATOM 704 N N . ALA A 1 90 ? 3.633 -6.772 -1.139 1.00 97.00 90 ALA A N 1
ATOM 705 C CA . ALA A 1 90 ? 4.132 -8.011 -0.547 1.00 97.00 90 ALA A CA 1
ATOM 706 C C . ALA A 1 90 ? 4.710 -7.756 0.848 1.00 97.00 90 ALA A C 1
ATOM 708 O O . ALA A 1 90 ? 5.063 -6.631 1.190 1.00 97.00 90 ALA A O 1
ATOM 709 N N . ARG A 1 91 ? 4.782 -8.791 1.690 1.00 95.44 91 ARG A N 1
ATOM 710 C CA . ARG A 1 91 ? 5.390 -8.657 3.026 1.00 95.44 91 ARG A CA 1
ATOM 711 C C . ARG A 1 91 ? 6.909 -8.602 2.967 1.00 95.44 91 ARG A C 1
ATOM 713 O O . ARG A 1 91 ? 7.504 -7.872 3.751 1.00 95.44 91 ARG A O 1
ATOM 720 N N . GLU A 1 92 ? 7.487 -9.342 2.036 1.00 96.62 92 GLU A N 1
ATOM 721 C CA . GLU A 1 92 ? 8.922 -9.493 1.837 1.00 96.62 92 GLU A CA 1
ATOM 722 C C . GLU A 1 92 ? 9.240 -9.301 0.356 1.00 96.62 92 GLU A C 1
ATOM 724 O O . GLU A 1 92 ? 8.345 -9.392 -0.492 1.00 96.62 92 GLU A O 1
ATOM 729 N N . GLU A 1 93 ? 10.498 -8.986 0.068 1.00 96.62 93 GLU A N 1
ATOM 730 C CA . GLU A 1 93 ? 10.971 -8.812 -1.301 1.00 96.62 93 GLU A CA 1
ATOM 731 C C . GLU A 1 93 ? 11.043 -10.165 -2.010 1.00 96.62 93 GLU A C 1
ATOM 733 O O . GLU A 1 93 ? 11.612 -11.127 -1.498 1.00 96.62 93 GLU A O 1
ATOM 738 N N . ASP A 1 94 ? 10.487 -10.221 -3.216 1.00 97.69 94 ASP A N 1
ATOM 739 C CA . ASP A 1 94 ? 10.613 -11.361 -4.122 1.00 97.69 94 ASP A CA 1
ATOM 740 C C . ASP A 1 94 ? 10.846 -10.816 -5.526 1.00 97.69 94 ASP A C 1
ATOM 742 O O . ASP A 1 94 ? 9.916 -10.501 -6.273 1.00 97.69 94 ASP A O 1
ATOM 746 N N . SER A 1 95 ? 12.124 -10.719 -5.888 1.00 96.50 95 SER A N 1
ATOM 747 C CA . SER A 1 95 ? 12.564 -10.147 -7.159 1.00 96.50 95 SER A CA 1
ATOM 748 C C . SER A 1 95 ? 11.900 -10.819 -8.368 1.00 96.50 95 SER A C 1
ATOM 750 O O . SER A 1 95 ? 11.532 -10.156 -9.341 1.00 96.50 95 SER A O 1
ATOM 752 N N . ARG A 1 96 ? 11.667 -12.138 -8.310 1.00 97.62 96 ARG A N 1
ATOM 753 C CA . ARG A 1 96 ? 11.051 -12.878 -9.415 1.00 97.62 96 ARG A CA 1
ATOM 754 C C . ARG A 1 96 ? 9.563 -12.561 -9.521 1.00 97.62 96 ARG A C 1
ATOM 756 O O . ARG A 1 96 ? 9.083 -12.310 -10.630 1.00 97.62 96 ARG A O 1
ATOM 763 N N . ALA A 1 97 ? 8.835 -12.590 -8.406 1.00 97.81 97 ALA A N 1
ATOM 764 C CA . ALA A 1 97 ? 7.405 -12.295 -8.387 1.00 97.81 97 ALA A CA 1
ATOM 765 C C . ALA A 1 97 ? 7.122 -10.833 -8.755 1.00 97.81 97 ALA A C 1
ATOM 767 O O . ALA A 1 97 ? 6.235 -10.564 -9.570 1.00 97.81 97 ALA A O 1
ATOM 768 N N . GLU A 1 98 ? 7.916 -9.903 -8.224 1.00 98.31 98 GLU A N 1
ATOM 769 C CA . GLU A 1 98 ? 7.819 -8.474 -8.511 1.00 98.31 98 GLU A CA 1
ATOM 770 C C . GLU A 1 98 ? 8.067 -8.183 -9.995 1.00 98.31 98 GLU A C 1
ATOM 772 O O . GLU A 1 98 ? 7.236 -7.546 -10.647 1.00 98.31 98 GLU A O 1
ATOM 777 N N . ARG A 1 99 ? 9.152 -8.722 -10.570 1.00 98.06 99 ARG A N 1
ATOM 778 C CA . ARG A 1 99 ? 9.474 -8.557 -11.995 1.00 98.06 99 ARG A CA 1
ATOM 779 C C . ARG A 1 99 ? 8.407 -9.164 -12.900 1.00 98.06 99 ARG A C 1
ATOM 781 O O . ARG A 1 99 ? 8.054 -8.573 -13.926 1.00 98.06 99 ARG A O 1
ATOM 788 N N . LEU A 1 100 ? 7.882 -10.339 -12.543 1.00 98.25 100 LEU A N 1
ATOM 789 C CA . LEU A 1 100 ? 6.808 -10.990 -13.295 1.00 98.25 100 LEU A CA 1
ATOM 790 C C . LEU A 1 100 ? 5.530 -10.148 -13.272 1.00 98.25 100 LEU A C 1
ATOM 792 O O . LEU A 1 100 ? 4.892 -9.965 -14.311 1.00 98.25 100 LEU A O 1
ATOM 796 N N . TRP A 1 101 ? 5.160 -9.625 -12.103 1.00 98.12 101 TRP A N 1
ATOM 797 C CA . TRP A 1 101 ? 4.033 -8.712 -11.974 1.00 98.12 101 TRP A CA 1
ATOM 798 C C . TRP A 1 101 ? 4.247 -7.444 -12.807 1.00 98.12 101 TRP A C 1
ATOM 800 O O . TRP A 1 101 ? 3.374 -7.097 -13.599 1.00 98.12 101 TRP A O 1
ATOM 810 N N . ALA A 1 102 ? 5.413 -6.804 -12.695 1.00 97.75 102 ALA A N 1
ATOM 811 C CA . ALA A 1 102 ? 5.745 -5.575 -13.411 1.00 97.75 102 ALA A CA 1
ATOM 812 C C . ALA A 1 102 ? 5.698 -5.776 -14.932 1.00 97.75 102 ALA A C 1
ATOM 814 O O . ALA A 1 102 ? 5.103 -4.968 -15.645 1.00 97.75 102 ALA A O 1
ATOM 815 N N . SER A 1 103 ? 6.233 -6.902 -15.419 1.00 97.94 103 SER A N 1
ATOM 816 C CA . SER A 1 103 ? 6.202 -7.255 -16.843 1.00 97.94 103 SER A CA 1
ATOM 817 C C . SER A 1 103 ? 4.770 -7.398 -17.363 1.00 97.94 103 SER A C 1
ATOM 819 O O . SER A 1 103 ? 4.434 -6.894 -18.432 1.00 97.94 103 SER A O 1
ATOM 821 N N . ARG A 1 104 ? 3.895 -8.050 -16.583 1.00 97.62 104 ARG A N 1
ATOM 822 C CA . ARG A 1 104 ? 2.466 -8.183 -16.914 1.00 97.62 104 ARG A CA 1
ATOM 823 C C . ARG A 1 104 ? 1.741 -6.843 -16.848 1.00 97.62 104 ARG A C 1
ATOM 825 O O . ARG A 1 104 ? 0.908 -6.563 -17.698 1.00 97.62 104 ARG A O 1
ATOM 832 N N . ALA A 1 105 ? 2.056 -6.015 -15.857 1.00 96.50 105 ALA A N 1
ATOM 833 C CA . ALA A 1 105 ? 1.405 -4.728 -15.648 1.00 96.50 105 ALA A CA 1
ATOM 834 C C . ALA A 1 105 ? 1.770 -3.693 -16.729 1.00 96.50 105 ALA A C 1
ATOM 836 O O . ALA A 1 105 ? 0.920 -2.874 -17.087 1.00 96.50 105 ALA A O 1
ATOM 837 N N . ALA A 1 106 ? 3.001 -3.729 -17.248 1.00 96.06 106 ALA A N 1
ATOM 838 C CA . ALA A 1 106 ? 3.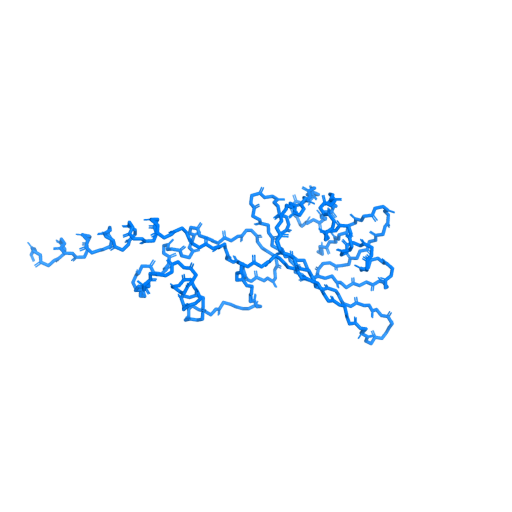452 -2.887 -18.359 1.00 96.06 106 ALA A CA 1
ATOM 839 C C . ALA A 1 106 ? 3.207 -3.500 -19.747 1.00 96.06 106 ALA A C 1
ATOM 841 O O . ALA A 1 106 ? 3.386 -2.794 -20.735 1.00 96.06 106 ALA A O 1
ATOM 842 N N . GLU A 1 107 ? 2.840 -4.784 -19.831 1.00 96.88 107 GLU A N 1
ATOM 843 C CA . GLU A 1 107 ? 2.768 -5.545 -21.091 1.00 96.88 107 GLU A CA 1
ATOM 844 C C . GLU A 1 107 ? 4.097 -5.512 -21.872 1.00 96.88 107 GLU A C 1
ATOM 846 O O . GLU A 1 107 ? 4.145 -5.465 -23.101 1.00 96.88 107 GLU A O 1
ATOM 851 N N . VAL A 1 108 ? 5.208 -5.519 -21.134 1.00 96.06 108 VAL A N 1
ATOM 852 C CA . VAL A 1 108 ? 6.574 -5.506 -21.665 1.00 96.06 108 VAL A CA 1
ATOM 853 C C . VAL A 1 108 ? 7.379 -6.551 -20.896 1.00 96.06 108 VAL A C 1
ATOM 855 O O . VAL A 1 108 ? 7.443 -6.460 -19.672 1.00 96.06 108 VAL A O 1
ATOM 858 N N . PRO A 1 109 ? 8.003 -7.543 -21.553 1.00 96.38 109 PRO A N 1
ATOM 859 C CA . PRO A 1 109 ? 8.905 -8.468 -20.875 1.00 96.38 109 PRO A CA 1
ATOM 860 C C . PRO A 1 109 ? 10.105 -7.703 -20.312 1.00 96.38 109 PRO A C 1
ATOM 862 O O . PRO A 1 109 ? 10.843 -7.089 -21.077 1.00 96.38 109 PRO A O 1
ATOM 865 N N . ILE A 1 110 ? 10.297 -7.731 -18.991 1.00 96.75 110 ILE A N 1
ATOM 866 C CA . ILE A 1 110 ? 11.412 -7.045 -18.325 1.00 96.75 110 ILE A CA 1
ATOM 867 C C . ILE A 1 110 ? 12.545 -8.056 -18.093 1.00 96.75 110 ILE A C 1
ATOM 869 O O . ILE A 1 110 ? 12.362 -8.984 -17.291 1.00 96.75 110 ILE A O 1
ATOM 873 N N . PRO A 1 111 ? 13.704 -7.916 -18.766 1.00 95.56 111 PRO A N 1
ATOM 874 C CA . PRO A 1 111 ? 14.887 -8.725 -18.489 1.00 95.56 111 PRO A CA 1
ATOM 875 C C . PRO A 1 111 ? 15.367 -8.573 -17.043 1.00 95.56 111 PRO A C 1
ATOM 877 O O . PRO A 1 111 ? 15.203 -7.525 -16.425 1.00 95.56 111 PRO A O 1
ATOM 880 N N . GLU A 1 112 ? 16.001 -9.611 -16.505 1.00 95.25 112 GLU A N 1
ATOM 881 C CA . GLU A 1 112 ? 16.567 -9.569 -15.151 1.00 95.25 112 GLU A CA 1
ATOM 882 C C . GLU A 1 112 ? 17.653 -8.494 -15.010 1.00 95.25 112 GLU A C 1
ATOM 884 O O . GLU A 1 112 ? 17.647 -7.754 -14.031 1.00 95.25 112 GLU A O 1
ATOM 889 N N . ALA A 1 113 ? 18.492 -8.324 -16.038 1.00 93.75 113 ALA A N 1
ATOM 890 C CA . ALA A 1 113 ? 19.574 -7.338 -16.060 1.00 93.75 113 ALA A CA 1
ATOM 891 C C . ALA A 1 113 ? 19.107 -5.882 -15.855 1.00 93.75 113 ALA A C 1
ATOM 893 O O . ALA A 1 113 ? 19.858 -5.074 -15.323 1.00 93.75 113 ALA A O 1
ATOM 894 N N . VAL A 1 114 ? 17.867 -5.544 -16.233 1.00 94.31 114 VAL A N 1
ATOM 895 C CA . VAL A 1 114 ? 17.319 -4.178 -16.091 1.00 94.31 114 VAL A CA 1
ATOM 896 C C . VAL A 1 114 ? 16.366 -4.025 -14.911 1.00 94.31 114 VAL A C 1
ATOM 898 O O . VAL A 1 114 ? 15.895 -2.923 -14.630 1.00 94.31 114 VAL A O 1
ATOM 901 N N . TRP A 1 115 ? 16.035 -5.125 -14.232 1.00 95.62 115 TRP A N 1
ATOM 902 C CA . TRP A 1 115 ? 14.991 -5.127 -13.215 1.00 95.62 115 TRP A CA 1
ATOM 903 C C . TRP A 1 115 ? 15.315 -4.200 -12.046 1.00 95.62 115 TRP A C 1
ATOM 905 O O . TRP A 1 115 ? 14.423 -3.488 -11.603 1.00 95.62 115 TRP A O 1
ATOM 915 N N . GLY A 1 116 ? 16.575 -4.148 -11.600 1.00 95.88 116 GLY A N 1
ATOM 916 C CA . GLY A 1 116 ? 16.992 -3.262 -10.508 1.00 95.88 116 GLY A CA 1
ATOM 917 C C . GLY A 1 116 ? 16.624 -1.797 -10.764 1.00 95.88 116 GLY A C 1
ATOM 918 O O . GLY A 1 116 ? 15.963 -1.183 -9.931 1.00 95.88 116 GLY A O 1
ATOM 919 N N . ALA A 1 117 ? 16.948 -1.284 -11.955 1.00 94.94 117 ALA A N 1
ATOM 920 C CA . ALA A 1 117 ? 16.639 0.091 -12.347 1.00 94.94 117 ALA A CA 1
ATOM 921 C C . ALA A 1 117 ? 15.127 0.340 -12.459 1.00 94.94 117 ALA A C 1
ATOM 923 O O . ALA A 1 117 ? 14.619 1.338 -11.958 1.00 94.94 117 ALA A O 1
ATOM 924 N N . VAL A 1 118 ? 14.383 -0.587 -13.076 1.00 96.62 118 VAL A N 1
ATOM 925 C CA . VAL A 1 118 ? 12.919 -0.455 -13.184 1.00 96.62 118 VAL A CA 1
ATOM 926 C C . VAL A 1 118 ? 12.261 -0.493 -11.806 1.00 96.62 118 VAL A C 1
ATOM 928 O O . VAL A 1 118 ? 11.342 0.280 -11.548 1.00 96.62 118 VAL A O 1
ATOM 931 N N . ARG A 1 119 ? 12.716 -1.388 -10.923 1.00 97.25 119 ARG A N 1
ATOM 932 C CA . ARG A 1 119 ? 12.189 -1.541 -9.566 1.00 97.25 119 ARG A CA 1
ATOM 933 C C . ARG A 1 119 ? 12.381 -0.269 -8.754 1.00 97.25 119 ARG A C 1
ATOM 935 O O . ARG A 1 119 ? 11.451 0.133 -8.065 1.00 97.25 119 ARG A O 1
ATOM 942 N N . GLU A 1 120 ? 13.558 0.345 -8.839 1.00 95.75 120 GLU A N 1
ATOM 943 C CA . GLU A 1 120 ? 13.868 1.592 -8.137 1.00 95.75 120 GLU A CA 1
ATOM 944 C C . GLU A 1 120 ? 12.936 2.733 -8.566 1.00 95.75 120 GLU A C 1
ATOM 946 O O . GLU A 1 120 ? 12.384 3.420 -7.711 1.00 95.75 120 GLU A O 1
ATOM 951 N N . GLU A 1 121 ? 12.669 2.878 -9.867 1.00 95.31 121 GLU A N 1
ATOM 952 C CA . GLU A 1 121 ? 11.780 3.927 -10.392 1.00 95.31 121 GLU A CA 1
ATOM 953 C C . GLU A 1 121 ? 10.329 3.816 -9.919 1.00 95.31 121 GLU A C 1
ATOM 955 O O . GLU A 1 121 ? 9.618 4.819 -9.855 1.00 95.31 121 GLU A O 1
ATOM 960 N N . ILE A 1 122 ? 9.866 2.599 -9.633 1.00 96.81 122 ILE A N 1
ATOM 961 C CA . ILE A 1 122 ? 8.475 2.338 -9.244 1.00 96.81 122 ILE A CA 1
ATOM 962 C C . ILE A 1 122 ? 8.321 2.042 -7.751 1.00 96.81 122 ILE A C 1
ATOM 964 O O . ILE A 1 122 ? 7.203 1.779 -7.298 1.00 96.81 122 ILE A O 1
ATOM 968 N N . ALA A 1 123 ? 9.415 2.041 -6.987 1.00 97.69 123 ALA A N 1
ATOM 969 C CA . ALA A 1 123 ? 9.389 1.780 -5.557 1.00 97.69 123 ALA A CA 1
ATOM 970 C C . ALA A 1 123 ? 8.654 2.903 -4.816 1.00 97.69 123 ALA A C 1
ATOM 972 O O . ALA A 1 123 ? 8.920 4.089 -5.003 1.00 97.69 123 ALA A O 1
ATOM 973 N N . LEU A 1 124 ? 7.716 2.517 -3.952 1.00 97.06 124 LEU A N 1
ATOM 974 C CA . LEU A 1 124 ? 6.925 3.457 -3.165 1.00 97.06 124 LEU A CA 1
ATOM 975 C C . LEU A 1 124 ? 7.516 3.676 -1.774 1.00 97.06 124 LEU A C 1
ATOM 977 O O . LEU A 1 124 ? 8.172 2.800 -1.208 1.00 97.06 124 LEU A O 1
ATOM 981 N N . GLU A 1 125 ? 7.202 4.823 -1.164 1.00 95.38 125 GLU A N 1
ATOM 982 C CA . GLU A 1 125 ? 7.471 5.014 0.260 1.00 95.38 125 GLU A CA 1
ATOM 983 C C . GLU A 1 125 ? 6.595 4.039 1.057 1.00 95.38 125 GLU A C 1
ATOM 985 O O . GLU A 1 125 ? 5.370 4.127 1.023 1.00 95.38 125 GLU A O 1
ATOM 990 N N . ALA A 1 126 ? 7.203 3.118 1.803 1.00 95.94 126 ALA A N 1
ATOM 991 C CA . ALA A 1 126 ? 6.468 2.067 2.496 1.00 95.94 126 ALA A CA 1
ATOM 992 C C . ALA A 1 126 ? 7.011 1.769 3.899 1.00 95.94 126 ALA A C 1
ATOM 994 O O . ALA A 1 126 ? 8.172 2.017 4.221 1.00 95.94 126 ALA A O 1
ATOM 995 N N . TYR A 1 127 ? 6.148 1.211 4.748 1.00 96.25 127 TYR A N 1
ATOM 996 C CA . TYR A 1 127 ? 6.485 0.742 6.090 1.00 96.25 127 TYR A CA 1
ATOM 997 C C . TYR A 1 127 ? 6.013 -0.700 6.278 1.00 96.25 127 TYR A C 1
ATOM 999 O O . TYR A 1 127 ? 4.815 -0.968 6.174 1.00 96.25 127 TYR A O 1
ATOM 1007 N N . ARG A 1 128 ? 6.952 -1.609 6.595 1.00 96.50 128 ARG A N 1
ATOM 1008 C CA . ARG A 1 128 ? 6.722 -3.055 6.837 1.00 96.50 128 ARG A CA 1
ATOM 1009 C C . ARG A 1 128 ? 5.963 -3.771 5.703 1.00 96.50 128 ARG A C 1
ATOM 1011 O O . ARG A 1 128 ? 5.197 -4.708 5.946 1.00 96.50 128 ARG A O 1
ATOM 1018 N N . VAL A 1 129 ? 6.149 -3.302 4.474 1.00 97.56 129 VAL A N 1
ATOM 1019 C CA . VAL A 1 129 ? 5.586 -3.870 3.247 1.00 97.56 129 VAL A CA 1
ATOM 1020 C C . VAL A 1 129 ? 6.465 -3.440 2.074 1.00 97.56 129 VAL A C 1
ATOM 1022 O O . VAL A 1 129 ? 7.014 -2.341 2.089 1.00 97.56 129 VAL A O 1
ATOM 1025 N N . VAL A 1 130 ? 6.577 -4.294 1.066 1.00 98.19 130 VAL A N 1
ATOM 1026 C CA . VAL A 1 130 ? 7.087 -3.951 -0.262 1.00 98.19 130 VAL A CA 1
ATOM 1027 C C . VAL A 1 130 ? 5.924 -3.415 -1.075 1.00 98.19 130 VAL A C 1
ATOM 1029 O O . VAL A 1 130 ? 4.877 -4.062 -1.142 1.00 98.19 130 VAL A O 1
ATOM 1032 N N . ALA A 1 131 ? 6.089 -2.247 -1.688 1.00 98.12 131 ALA A N 1
ATOM 1033 C CA . ALA A 1 131 ? 5.047 -1.620 -2.483 1.00 98.12 131 ALA A CA 1
ATOM 1034 C C . ALA A 1 131 ? 5.625 -1.029 -3.769 1.00 98.12 131 ALA A C 1
ATOM 1036 O O . ALA A 1 131 ? 6.568 -0.243 -3.709 1.00 98.12 131 ALA A O 1
ATOM 1037 N N . LEU A 1 132 ? 5.043 -1.399 -4.912 1.00 98.31 132 LEU A N 1
ATOM 1038 C CA . LEU A 1 132 ? 5.473 -0.924 -6.228 1.00 98.31 132 LEU A CA 1
ATOM 1039 C C . LEU A 1 132 ? 4.295 -0.305 -6.986 1.00 98.31 132 LEU A C 1
ATOM 1041 O O . LEU A 1 132 ? 3.196 -0.877 -7.032 1.00 98.31 132 LEU A O 1
ATOM 1045 N N . ALA A 1 133 ? 4.539 0.855 -7.593 1.00 97.12 133 ALA A N 1
ATOM 1046 C CA . ALA A 1 133 ? 3.638 1.493 -8.541 1.00 97.12 133 ALA A CA 1
ATOM 1047 C C . ALA A 1 133 ? 3.571 0.704 -9.847 1.00 97.12 133 ALA A C 1
ATOM 1049 O O . ALA A 1 133 ? 4.489 -0.039 -10.201 1.00 97.12 133 ALA A O 1
ATOM 1050 N N . ARG A 1 134 ? 2.482 0.884 -10.601 1.00 95.00 134 ARG A N 1
ATOM 1051 C CA . ARG A 1 134 ? 2.402 0.329 -11.952 1.00 95.00 134 ARG A CA 1
ATOM 1052 C C . ARG A 1 134 ? 3.486 0.978 -12.825 1.00 95.00 134 ARG A C 1
ATOM 1054 O O . ARG A 1 134 ? 3.448 2.196 -12.994 1.00 95.00 134 ARG A O 1
ATOM 1061 N N . PRO A 1 135 ? 4.394 0.199 -13.433 1.00 95.38 135 PRO A N 1
ATOM 1062 C CA . PRO A 1 135 ? 5.404 0.758 -14.320 1.00 95.38 135 PRO A CA 1
ATOM 1063 C C . PRO A 1 135 ? 4.781 1.388 -15.567 1.00 95.38 135 PRO A C 1
ATOM 1065 O O . PRO A 1 135 ? 3.849 0.842 -16.164 1.00 95.38 135 PRO A O 1
ATOM 1068 N N . ASN A 1 136 ? 5.341 2.521 -15.995 1.00 94.19 136 ASN A N 1
ATOM 1069 C CA . ASN A 1 136 ? 5.021 3.122 -17.284 1.00 94.19 136 ASN A CA 1
ATOM 1070 C C . ASN A 1 136 ? 5.699 2.310 -18.411 1.00 94.19 136 ASN A C 1
ATOM 1072 O O . ASN A 1 136 ? 6.929 2.199 -18.410 1.00 94.19 136 ASN A O 1
ATOM 1076 N N . PRO A 1 137 ? 4.950 1.783 -19.401 1.00 95.00 137 PRO A N 1
ATOM 1077 C CA . PRO A 1 137 ? 5.523 0.972 -20.478 1.00 95.00 137 PRO A CA 1
ATOM 1078 C C . PRO A 1 137 ? 6.622 1.682 -21.281 1.00 95.00 137 PRO A C 1
ATOM 1080 O O . PRO A 1 137 ? 7.575 1.043 -21.725 1.00 95.00 137 PRO A O 1
ATOM 1083 N N . TRP A 1 138 ? 6.517 3.001 -21.465 1.00 94.38 138 TRP A N 1
ATOM 1084 C CA . TRP A 1 138 ? 7.505 3.788 -22.204 1.00 94.38 138 TRP A CA 1
ATOM 1085 C C . TRP A 1 138 ? 8.819 3.925 -21.438 1.00 94.38 138 TRP A C 1
ATOM 1087 O O . TRP A 1 138 ? 9.881 3.766 -22.039 1.00 94.38 138 TRP A O 1
ATOM 1097 N N . SER A 1 139 ? 8.754 4.160 -20.124 1.00 92.44 139 SER A N 1
ATOM 1098 C CA . SER A 1 139 ? 9.943 4.202 -19.262 1.00 92.44 139 SER A CA 1
ATOM 1099 C C . SER A 1 139 ? 10.650 2.848 -19.245 1.00 92.44 139 SER A C 1
ATOM 1101 O O . SER A 1 139 ? 11.852 2.782 -19.483 1.00 92.44 139 SER A O 1
ATOM 1103 N N . VAL A 1 140 ? 9.897 1.751 -19.100 1.00 93.75 140 VAL A N 1
ATOM 1104 C CA . VAL A 1 140 ? 10.455 0.388 -19.133 1.00 93.75 140 VAL A CA 1
ATOM 1105 C C . VAL A 1 140 ? 11.162 0.100 -20.460 1.00 93.75 140 VAL A C 1
ATOM 1107 O O . VAL A 1 140 ? 12.299 -0.367 -20.466 1.00 93.75 140 VAL A O 1
ATOM 1110 N N . ARG A 1 141 ? 10.525 0.406 -21.600 1.00 94.25 141 ARG A N 1
ATOM 1111 C CA . ARG A 1 141 ? 11.140 0.212 -22.926 1.00 94.25 141 ARG A CA 1
ATOM 1112 C C . ARG A 1 141 ? 12.425 1.018 -23.085 1.00 94.25 141 ARG A C 1
ATOM 1114 O O . ARG A 1 141 ? 13.391 0.497 -23.635 1.00 94.25 141 ARG A O 1
ATOM 1121 N N . ARG A 1 142 ? 12.444 2.259 -22.592 1.00 93.25 142 ARG A N 1
ATOM 1122 C CA . ARG A 1 142 ? 13.642 3.104 -22.608 1.00 93.25 142 ARG A CA 1
ATOM 1123 C C . ARG A 1 142 ? 14.781 2.461 -21.813 1.00 93.25 142 ARG A C 1
ATOM 1125 O O . ARG A 1 142 ? 15.869 2.326 -22.357 1.00 93.25 142 ARG A O 1
ATOM 1132 N N . ARG A 1 143 ? 14.514 1.976 -20.595 1.00 91.75 143 ARG A N 1
ATOM 1133 C CA . ARG A 1 143 ? 15.516 1.286 -19.760 1.00 91.75 143 ARG A CA 1
ATOM 1134 C C . ARG A 1 143 ? 16.092 0.041 -20.419 1.00 91.75 143 ARG A C 1
ATOM 1136 O O . ARG A 1 143 ? 17.295 -0.189 -20.364 1.00 91.75 143 ARG A O 1
ATOM 1143 N N . ILE A 1 144 ? 15.248 -0.733 -21.096 1.00 91.44 144 ILE A N 1
ATOM 1144 C CA . ILE A 1 144 ? 15.696 -1.891 -21.874 1.00 91.44 144 ILE A CA 1
ATOM 1145 C C . ILE A 1 144 ? 16.647 -1.452 -22.998 1.00 91.44 144 ILE A C 1
ATOM 1147 O O . ILE A 1 144 ? 17.714 -2.035 -23.162 1.00 91.44 144 ILE A O 1
ATOM 1151 N N . GLN A 1 145 ? 16.289 -0.410 -23.753 1.00 90.94 145 GLN A N 1
ATOM 1152 C CA . GLN A 1 145 ? 17.130 0.105 -24.839 1.00 90.94 145 GLN A CA 1
ATOM 1153 C C . GLN A 1 145 ? 18.468 0.671 -24.345 1.00 90.94 145 GLN A C 1
ATOM 1155 O O . GLN A 1 145 ? 19.488 0.440 -24.990 1.00 90.94 145 GLN A O 1
ATOM 1160 N N . GLU A 1 146 ? 18.469 1.403 -23.229 1.00 89.94 146 GLU A N 1
ATOM 1161 C CA . GLU A 1 146 ? 19.681 1.939 -22.593 1.00 89.94 146 GLU A CA 1
ATOM 1162 C C . GLU A 1 146 ? 20.634 0.805 -22.192 1.00 89.94 146 GLU A C 1
ATOM 1164 O O . GLU A 1 146 ? 21.789 0.799 -22.609 1.00 89.94 146 GLU A O 1
ATOM 1169 N N . SER A 1 147 ? 20.122 -0.226 -21.514 1.00 86.19 147 SER A N 1
ATOM 1170 C CA . SER A 1 147 ? 20.934 -1.361 -21.062 1.00 86.19 147 SER A CA 1
ATOM 1171 C C . SER A 1 147 ? 21.584 -2.148 -22.207 1.00 86.19 147 SER A C 1
ATOM 1173 O O . SER A 1 147 ? 22.750 -2.527 -22.108 1.00 86.19 147 SER A O 1
ATOM 1175 N N . PHE A 1 148 ? 20.881 -2.354 -23.327 1.00 82.12 148 PHE A N 1
ATOM 1176 C CA . PHE A 1 148 ? 21.473 -3.024 -24.493 1.00 82.12 148 PHE A CA 1
ATOM 1177 C C . PHE A 1 148 ? 22.527 -2.172 -25.214 1.00 82.12 148 PHE A C 1
ATOM 1179 O O . PHE A 1 148 ? 23.444 -2.726 -25.820 1.00 82.12 148 PHE A O 1
ATOM 1186 N N . ARG A 1 149 ? 22.428 -0.838 -25.154 1.00 81.81 149 ARG A N 1
ATOM 1187 C CA . ARG A 1 149 ? 23.454 0.057 -25.713 1.00 81.81 149 ARG A CA 1
ATOM 1188 C C . ARG A 1 149 ? 24.731 0.042 -24.881 1.00 81.81 149 ARG A C 1
ATOM 1190 O O . ARG A 1 149 ? 25.812 0.029 -25.456 1.00 81.81 149 ARG A O 1
ATOM 1197 N N . GLU A 1 150 ? 24.601 0.015 -23.560 1.00 76.06 150 GLU A N 1
ATOM 1198 C CA . GLU A 1 150 ? 25.738 -0.043 -22.635 1.00 76.06 150 GLU A CA 1
ATOM 1199 C C . GLU A 1 150 ? 26.442 -1.408 -22.687 1.00 76.06 150 GLU A C 1
ATOM 1201 O O . GLU A 1 150 ? 27.668 -1.465 -22.744 1.00 76.06 150 GLU A O 1
ATOM 1206 N N . GLY A 1 151 ? 25.684 -2.509 -22.772 1.00 63.25 151 GLY A N 1
ATOM 1207 C CA . GLY A 1 151 ? 26.247 -3.859 -22.901 1.00 63.25 151 GLY A CA 1
ATOM 1208 C C . GLY A 1 151 ? 26.998 -4.101 -24.217 1.00 63.25 151 GLY A C 1
ATOM 1209 O O . GLY A 1 151 ? 28.024 -4.772 -24.221 1.00 63.25 151 GLY A O 1
ATOM 1210 N N . GLY A 1 152 ? 26.542 -3.509 -25.328 1.00 59.44 152 GLY A N 1
ATOM 1211 C CA . GLY A 1 152 ? 27.189 -3.649 -26.640 1.00 59.44 152 GLY A CA 1
ATOM 1212 C C . GLY A 1 152 ? 28.474 -2.831 -26.824 1.00 59.44 152 GLY A C 1
ATOM 1213 O O . GLY A 1 152 ? 29.215 -3.073 -27.772 1.00 59.44 152 GLY A O 1
ATOM 1214 N N . GLN A 1 153 ? 28.763 -1.871 -25.940 1.00 54.00 153 GLN A N 1
ATOM 1215 C CA . GLN A 1 153 ? 30.015 -1.102 -25.973 1.00 54.00 153 GLN A CA 1
ATOM 1216 C C . GLN A 1 153 ? 31.179 -1.817 -25.265 1.00 54.00 153 GLN A C 1
ATOM 1218 O O . GLN A 1 153 ? 32.332 -1.489 -25.529 1.00 54.00 153 GLN A O 1
ATOM 1223 N N . GLY A 1 154 ? 30.899 -2.807 -24.410 1.00 51.16 154 GLY A N 1
ATOM 1224 C CA . GLY A 1 154 ? 31.919 -3.560 -23.670 1.00 51.16 154 GLY A CA 1
ATOM 1225 C C . GLY A 1 154 ? 32.591 -4.699 -24.448 1.00 51.16 154 GLY A C 1
ATOM 1226 O O . GLY A 1 154 ? 33.627 -5.186 -24.012 1.00 51.16 154 GLY A O 1
ATOM 1227 N N . GLU A 1 155 ? 32.037 -5.120 -25.590 1.00 47.88 155 GLU A N 1
ATOM 1228 C CA . GLU A 1 155 ? 32.562 -6.241 -26.397 1.00 47.88 155 GLU A CA 1
ATOM 1229 C C . GLU A 1 155 ? 33.424 -5.797 -27.595 1.00 47.88 155 GLU A C 1
ATOM 1231 O O . GLU A 1 155 ? 33.926 -6.633 -28.343 1.00 47.88 155 GLU A O 1
ATOM 1236 N N . ALA A 1 156 ? 33.616 -4.489 -27.789 1.00 47.00 156 ALA A N 1
ATOM 1237 C CA . ALA A 1 156 ? 34.389 -3.923 -28.900 1.00 47.00 156 ALA A CA 1
ATOM 1238 C C . ALA A 1 156 ? 35.765 -3.359 -28.477 1.00 47.00 156 ALA A C 1
ATOM 1240 O O . ALA A 1 156 ? 36.292 -2.478 -29.157 1.00 47.00 156 ALA A O 1
ATOM 1241 N N . SER A 1 157 ? 36.328 -3.817 -27.350 1.00 42.19 157 SER A N 1
ATOM 1242 C CA . SER A 1 157 ? 37.657 -3.415 -26.844 1.00 42.19 157 SER A CA 1
ATOM 1243 C C . SER A 1 157 ? 38.629 -4.585 -26.780 1.00 42.19 157 SER A C 1
ATOM 1245 O O . SER A 1 157 ? 38.214 -5.658 -26.294 1.00 42.19 157 SER A O 1
#

Sequence (157 aa):
MVRARFEGLEALVEAYALEEGRLVFLSLVGPREAVRGILAAWAKGESLSLYTPRGLKRAWSGWGRKTFATTRLEGGLHHGIGRHVGYYFAREEDSRAERLWASRAAEVPIPEAVWGAVREEIALEAYRVVALARPNPWSVRRRIQESFREGGQGEAS